Protein AF-D7R9M1-F1 (afdb_monomer_lite)

Sequence (96 aa):
MTSDVNSSMANSTEGETMAVLPPAIDELGTFSGFSLRLQDRANLGMPALLAAQDELMAMAAKNKKFYMVWNEGLPQGDNISLKIDREKLSAFGVKF

Radius of gyration: 21.98 Å; chains: 1; bounding box: 56×36×53 Å

Secondary structure (DSSP, 8-state):
-HHHHHHHHTT-SS------PPPSSGGG-SSSS-------SS---HHHHHHHHHHHHHHHHH-TT------SSPPP---------HHHHHHTT---

Organism: Acinetobacter baumannii (NCBI:txid470)

pLDDT: mean 91.33, std 5.07, range [69.88, 97.12]

Foldseek 3Di:
DQVVVQVVCVPDPPDHDGDFDADPDNPPDGGPDDDDDQDDPPCPDDVVSVVVVVVVVVVQVPDPVHDDDDDDDDDDDDDDDDDDDVVVCVVVVNDD

Structure (mmCIF, N/CA/C/O backbone):
data_AF-D7R9M1-F1
#
_entry.id   AF-D7R9M1-F1
#
loop_
_atom_site.group_PDB
_atom_site.id
_atom_site.type_symbol
_atom_site.label_atom_id
_atom_site.label_alt_id
_atom_site.label_comp_id
_atom_site.label_asym_id
_atom_site.label_entity_id
_atom_site.label_seq_id
_atom_site.pdbx_PDB_ins_code
_atom_site.Cartn_x
_atom_site.Cartn_y
_atom_site.Cartn_z
_atom_site.occupancy
_atom_site.B_iso_or_equiv
_atom_site.auth_seq_id
_atom_site.auth_comp_id
_atom_site.auth_asym_id
_atom_site.auth_atom_id
_atom_site.pdbx_PDB_model_num
ATOM 1 N N . MET A 1 1 ? 21.279 5.848 -13.648 1.00 70.94 1 MET A N 1
ATOM 2 C CA . MET A 1 1 ? 20.354 6.996 -13.501 1.00 70.94 1 MET A CA 1
ATOM 3 C C . MET A 1 1 ? 19.191 6.667 -12.573 1.00 70.94 1 MET A C 1
ATOM 5 O O . MET A 1 1 ? 19.183 7.200 -11.476 1.00 70.94 1 MET A O 1
ATOM 9 N N . THR A 1 2 ? 18.245 5.786 -12.928 1.00 83.56 2 THR A N 1
ATOM 10 C CA . THR A 1 2 ? 17.131 5.426 -12.015 1.00 83.56 2 THR A CA 1
ATOM 11 C C . THR A 1 2 ? 17.609 4.703 -10.751 1.00 83.56 2 THR A C 1
ATOM 13 O O . THR A 1 2 ? 17.162 5.026 -9.657 1.00 83.56 2 THR A O 1
ATOM 16 N N . SER A 1 3 ? 18.589 3.801 -10.875 1.00 81.81 3 SER A N 1
ATOM 17 C CA . SER A 1 3 ? 19.245 3.125 -9.741 1.00 81.81 3 SER A CA 1
ATOM 18 C C . SER A 1 3 ? 19.878 4.094 -8.741 1.00 81.81 3 SER A C 1
ATOM 20 O O . SER A 1 3 ? 19.817 3.873 -7.532 1.00 81.81 3 SER A O 1
ATOM 22 N N . ASP A 1 4 ? 20.480 5.168 -9.247 1.00 87.00 4 ASP A N 1
ATOM 23 C CA . ASP A 1 4 ? 21.216 6.139 -8.437 1.00 87.00 4 ASP A CA 1
ATOM 24 C C . ASP A 1 4 ? 20.234 7.006 -7.649 1.00 87.00 4 ASP A C 1
ATOM 26 O O . ASP A 1 4 ? 20.409 7.180 -6.447 1.00 87.00 4 ASP A O 1
ATOM 30 N N . VAL A 1 5 ? 19.145 7.442 -8.301 1.00 90.81 5 VAL A N 1
ATOM 31 C CA . VAL A 1 5 ? 18.030 8.147 -7.650 1.00 90.81 5 VAL A CA 1
ATOM 32 C C . VAL A 1 5 ? 17.396 7.277 -6.568 1.00 90.81 5 VAL A C 1
ATOM 34 O O . VAL A 1 5 ? 17.212 7.738 -5.444 1.00 90.81 5 VAL A O 1
ATOM 37 N N . ASN A 1 6 ? 17.109 6.008 -6.868 1.00 91.25 6 ASN A N 1
ATOM 38 C CA . ASN A 1 6 ? 16.515 5.097 -5.888 1.00 91.25 6 ASN A CA 1
ATOM 39 C C . ASN A 1 6 ? 17.437 4.903 -4.680 1.00 91.25 6 ASN A C 1
ATOM 41 O O . ASN A 1 6 ? 16.969 4.889 -3.549 1.00 91.25 6 ASN A O 1
ATOM 45 N N . SER A 1 7 ? 18.752 4.833 -4.897 1.00 89.44 7 SER A N 1
ATOM 46 C CA . SER A 1 7 ? 19.727 4.677 -3.814 1.00 89.44 7 SER A CA 1
ATOM 47 C C . SER A 1 7 ? 19.865 5.944 -2.964 1.00 89.44 7 SER A C 1
ATOM 49 O O . SER A 1 7 ? 19.950 5.853 -1.741 1.00 89.44 7 SER A O 1
ATOM 51 N N . SER A 1 8 ? 19.863 7.131 -3.581 1.00 90.50 8 SER A N 1
ATOM 52 C CA . SER A 1 8 ? 19.943 8.398 -2.845 1.00 90.50 8 SER A CA 1
ATOM 53 C C . SER A 1 8 ? 18.665 8.707 -2.065 1.00 90.50 8 SER A C 1
ATOM 55 O O . SER A 1 8 ? 18.738 9.267 -0.975 1.00 90.50 8 SER A O 1
ATOM 57 N N . MET A 1 9 ? 17.502 8.326 -2.605 1.00 91.38 9 MET A N 1
ATOM 58 C CA . MET A 1 9 ? 16.195 8.593 -1.996 1.00 91.38 9 MET A CA 1
ATOM 59 C C . MET A 1 9 ? 15.755 7.515 -0.998 1.00 91.38 9 MET A C 1
ATOM 61 O O . MET A 1 9 ? 14.881 7.785 -0.180 1.00 91.38 9 MET A O 1
ATOM 65 N N . ALA A 1 10 ? 16.380 6.332 -0.999 1.00 87.12 10 ALA A N 1
ATOM 66 C CA . ALA A 1 10 ? 16.052 5.241 -0.073 1.00 87.12 10 ALA A CA 1
ATOM 67 C C . ALA A 1 10 ? 16.255 5.595 1.411 1.00 87.12 10 ALA A C 1
ATOM 69 O O . ALA A 1 10 ? 15.668 4.953 2.275 1.00 87.12 10 ALA A O 1
ATOM 70 N N . ASN A 1 11 ? 17.073 6.609 1.710 1.00 86.06 11 ASN A N 1
ATOM 71 C CA . ASN A 1 11 ? 17.314 7.073 3.079 1.00 86.06 11 ASN A CA 1
ATOM 72 C C . ASN A 1 11 ? 16.334 8.174 3.529 1.00 86.06 11 ASN A C 1
ATOM 74 O O . ASN A 1 11 ? 16.487 8.707 4.628 1.00 86.06 11 ASN A O 1
ATOM 78 N N . SER A 1 12 ? 15.361 8.551 2.691 1.00 83.44 12 SER A N 1
ATOM 79 C CA . SER A 1 12 ? 14.297 9.481 3.078 1.00 83.44 12 SER A CA 1
ATOM 80 C C . SER A 1 12 ? 13.381 8.844 4.124 1.00 83.44 12 SER A C 1
ATOM 82 O O . SER A 1 12 ? 13.019 7.676 4.011 1.00 83.44 12 SER A O 1
ATOM 84 N N . THR A 1 13 ? 12.987 9.609 5.142 1.00 80.25 13 THR A N 1
ATOM 85 C CA . THR A 1 13 ? 12.145 9.121 6.249 1.00 80.25 13 THR A CA 1
ATOM 86 C C . THR A 1 13 ? 10.660 9.426 6.075 1.00 80.25 13 THR A C 1
ATOM 88 O O . THR A 1 13 ? 9.854 8.992 6.890 1.00 80.25 13 THR A O 1
ATOM 91 N N . GLU A 1 14 ? 10.290 10.201 5.056 1.00 87.12 14 GLU A N 1
ATOM 92 C CA . GLU A 1 14 ? 8.914 10.686 4.880 1.00 87.12 14 GLU A CA 1
ATOM 93 C C . GLU A 1 14 ? 8.051 9.766 4.009 1.00 87.12 14 GLU A C 1
ATOM 95 O O . GLU A 1 14 ? 6.826 9.837 4.077 1.00 87.12 14 GLU A O 1
ATOM 100 N N . GLY A 1 15 ? 8.660 8.890 3.205 1.00 86.19 15 GLY A N 1
ATOM 101 C CA . GLY A 1 15 ? 7.902 7.979 2.356 1.00 86.19 15 GLY A CA 1
ATOM 102 C C . GLY A 1 15 ? 8.735 7.205 1.345 1.00 86.19 15 GLY A C 1
ATOM 103 O O . GLY A 1 15 ? 9.958 7.326 1.267 1.00 86.19 15 GLY A O 1
ATOM 104 N N . GLU A 1 16 ? 8.033 6.410 0.545 1.00 88.00 16 GLU A N 1
ATOM 105 C CA . GLU A 1 16 ? 8.618 5.585 -0.506 1.00 88.00 16 GLU A CA 1
ATOM 106 C C . GLU A 1 16 ? 8.788 6.401 -1.793 1.00 88.00 16 GLU A C 1
ATOM 108 O O . GLU A 1 16 ? 7.845 7.013 -2.293 1.00 88.00 16 GLU A O 1
ATOM 113 N N . THR A 1 17 ? 10.004 6.415 -2.343 1.00 90.12 17 THR A N 1
ATOM 114 C CA . THR A 1 17 ? 10.317 7.100 -3.605 1.00 90.12 17 THR A CA 1
ATOM 115 C C . THR A 1 17 ? 10.817 6.097 -4.634 1.00 90.12 17 THR A C 1
ATOM 117 O O . THR A 1 17 ? 11.743 5.336 -4.359 1.00 90.12 17 THR A O 1
ATOM 120 N N . MET A 1 18 ? 10.225 6.133 -5.830 1.00 90.56 18 MET A N 1
ATOM 121 C CA . MET A 1 18 ? 10.505 5.191 -6.910 1.00 90.56 18 MET A CA 1
ATOM 122 C C . MET A 1 18 ? 10.740 5.918 -8.231 1.00 90.56 18 MET A C 1
ATOM 124 O O . MET A 1 18 ? 9.830 6.521 -8.796 1.00 90.56 18 MET A O 1
ATOM 128 N N . ALA A 1 19 ? 11.959 5.822 -8.755 1.00 92.81 19 ALA A N 1
ATOM 129 C CA . ALA A 1 19 ? 12.273 6.170 -10.131 1.00 92.81 19 ALA A CA 1
ATOM 130 C C . ALA A 1 19 ? 12.123 4.928 -11.019 1.00 92.81 19 ALA A C 1
ATOM 132 O O . ALA A 1 19 ? 12.833 3.931 -10.848 1.00 92.81 19 ALA A O 1
ATOM 133 N N . VAL A 1 20 ? 11.218 5.012 -11.994 1.00 92.94 20 VAL A N 1
ATOM 134 C CA . VAL A 1 20 ? 10.892 3.934 -12.937 1.00 92.94 20 VAL A CA 1
ATOM 135 C C . VAL A 1 20 ? 11.170 4.356 -14.379 1.00 92.94 20 VAL A C 1
ATOM 137 O O . VAL A 1 20 ? 11.243 5.543 -14.694 1.00 92.94 20 VAL A O 1
ATOM 140 N N . LEU A 1 21 ? 11.356 3.372 -15.259 1.00 91.62 21 LEU A N 1
ATOM 141 C CA . LEU A 1 21 ? 11.471 3.598 -16.700 1.00 91.62 21 LEU A CA 1
ATOM 142 C C . LEU A 1 21 ? 10.087 3.518 -17.363 1.00 91.62 21 LEU A C 1
ATOM 144 O O . LEU A 1 21 ? 9.239 2.759 -16.881 1.00 91.62 21 LEU A O 1
ATOM 148 N N . PRO A 1 22 ? 9.858 4.246 -18.472 1.00 92.06 22 PRO A N 1
ATOM 149 C CA . PRO A 1 22 ? 8.621 4.129 -19.239 1.00 92.06 22 PRO A CA 1
ATOM 150 C C . PRO A 1 22 ? 8.447 2.709 -19.804 1.00 92.06 22 PRO A C 1
ATOM 152 O O . PRO A 1 22 ? 9.435 1.976 -19.945 1.00 92.06 22 PRO A O 1
ATOM 155 N N . PRO A 1 23 ? 7.207 2.296 -20.116 1.00 92.50 23 PRO A N 1
ATOM 156 C CA . PRO A 1 23 ? 6.943 1.011 -20.756 1.00 92.50 23 PRO A CA 1
ATOM 157 C C . PRO A 1 23 ? 7.555 0.951 -22.165 1.00 92.50 23 PRO A C 1
ATOM 159 O O . PRO A 1 23 ? 7.875 1.967 -22.772 1.00 92.50 23 PRO A O 1
ATOM 162 N N . ALA A 1 24 ? 7.705 -0.262 -22.703 1.00 91.88 24 ALA A N 1
ATOM 163 C CA . ALA A 1 24 ? 8.216 -0.455 -24.065 1.00 91.88 24 ALA A CA 1
ATOM 164 C C . ALA A 1 24 ? 7.198 -0.078 -25.159 1.00 91.88 24 ALA A C 1
ATOM 166 O O . ALA A 1 24 ? 7.590 0.208 -26.287 1.00 91.88 24 ALA A O 1
ATOM 167 N N . ILE A 1 25 ? 5.904 -0.128 -24.831 1.00 91.62 25 ILE A N 1
ATOM 168 C CA . ILE A 1 25 ? 4.785 0.279 -25.685 1.00 91.62 25 ILE A CA 1
ATOM 169 C C . ILE A 1 25 ? 3.943 1.235 -24.845 1.00 91.62 25 ILE A C 1
ATOM 171 O O . ILE A 1 25 ? 3.519 0.854 -23.750 1.00 91.62 25 ILE A O 1
ATOM 175 N N . ASP A 1 26 ? 3.727 2.444 -25.354 1.00 86.25 26 ASP A N 1
ATOM 176 C CA . ASP A 1 26 ? 3.160 3.566 -24.600 1.00 86.25 26 ASP A CA 1
ATOM 177 C C . ASP A 1 26 ? 1.789 3.236 -23.984 1.00 86.25 26 ASP A C 1
ATOM 179 O O . ASP A 1 26 ? 1.517 3.595 -22.842 1.00 86.25 26 ASP A O 1
ATOM 183 N N . GLU A 1 27 ? 0.942 2.477 -24.683 1.00 90.19 27 GLU A N 1
ATOM 184 C CA . GLU A 1 27 ? -0.417 2.159 -24.230 1.00 90.19 27 GLU A CA 1
ATOM 185 C C . GLU A 1 27 ? -0.542 0.873 -23.393 1.00 90.19 27 GLU A C 1
ATOM 187 O O . GLU A 1 27 ? -1.649 0.514 -22.987 1.00 90.19 27 GLU A O 1
ATOM 192 N N . LEU A 1 28 ? 0.553 0.153 -23.116 1.00 89.50 28 LEU A N 1
ATOM 193 C CA . LEU A 1 28 ? 0.499 -1.105 -22.350 1.00 89.50 28 LEU A CA 1
ATOM 194 C C . LEU A 1 28 ? 0.718 -0.941 -20.843 1.00 89.50 28 LEU A C 1
ATOM 196 O O . LEU A 1 28 ? 0.580 -1.914 -20.099 1.00 89.50 28 LEU A O 1
ATOM 200 N N . GLY A 1 29 ? 1.038 0.260 -20.371 1.00 88.69 29 GLY A N 1
ATOM 201 C CA . GLY A 1 29 ? 1.204 0.516 -18.948 1.00 88.69 29 GLY A CA 1
ATOM 202 C C . GLY A 1 29 ? 1.725 1.913 -18.659 1.00 88.69 29 GLY A C 1
ATOM 203 O O . GLY A 1 29 ? 1.858 2.747 -19.543 1.00 88.69 29 GLY A O 1
ATOM 204 N N . THR A 1 30 ? 2.026 2.168 -17.394 1.00 90.25 30 THR A N 1
ATOM 205 C CA . THR A 1 30 ? 2.594 3.442 -16.928 1.00 90.25 30 THR A CA 1
ATOM 206 C C . THR A 1 30 ? 4.094 3.350 -16.654 1.00 90.25 30 THR A C 1
ATOM 208 O O . THR A 1 30 ? 4.779 4.369 -16.653 1.00 90.25 30 THR A O 1
ATOM 211 N N . PHE A 1 31 ? 4.627 2.141 -16.457 1.00 91.25 31 PHE A N 1
ATOM 212 C CA . PHE A 1 31 ? 6.048 1.882 -16.235 1.00 91.25 31 PHE A CA 1
ATOM 213 C C . PHE A 1 31 ? 6.447 0.491 -16.748 1.00 91.25 31 PHE A C 1
ATOM 215 O O . PHE A 1 31 ? 5.607 -0.394 -16.915 1.00 91.25 31 PHE A O 1
ATOM 222 N N . SER A 1 32 ? 7.741 0.291 -16.998 1.00 92.00 32 SER A N 1
ATOM 223 C CA . SER A 1 32 ? 8.302 -1.013 -17.368 1.00 92.00 32 SER A CA 1
ATOM 224 C C . SER A 1 32 ? 8.491 -1.911 -16.143 1.00 92.00 32 SER A C 1
ATOM 226 O O . SER A 1 32 ? 9.107 -1.508 -15.156 1.00 92.00 32 SER A O 1
ATOM 228 N N . GLY A 1 33 ? 7.988 -3.145 -16.214 1.00 92.06 33 GLY A N 1
ATOM 229 C CA . GLY A 1 33 ? 8.040 -4.111 -15.122 1.00 92.06 33 GLY A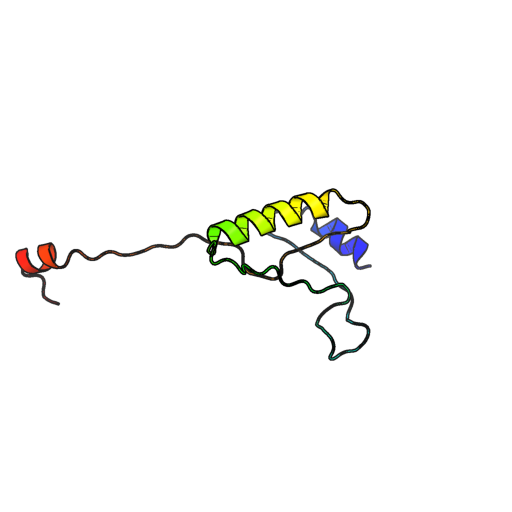 CA 1
ATOM 230 C C . GLY A 1 33 ? 7.016 -5.226 -15.305 1.00 92.06 33 GLY A C 1
ATOM 231 O O . GLY A 1 33 ? 6.789 -5.700 -16.418 1.00 92.06 33 GLY A O 1
ATOM 232 N N . PHE A 1 34 ? 6.389 -5.640 -14.207 1.00 93.88 34 PHE A N 1
ATOM 233 C CA . PHE A 1 34 ? 5.258 -6.562 -14.221 1.00 93.88 34 PHE A CA 1
ATOM 234 C C . PHE A 1 34 ? 4.095 -5.973 -13.425 1.00 93.88 34 PHE A C 1
ATOM 236 O O . PHE A 1 34 ? 4.301 -5.257 -12.447 1.00 93.88 34 PHE A O 1
ATOM 243 N N . SER A 1 35 ? 2.872 -6.326 -13.811 1.00 94.38 35 SER A N 1
ATOM 244 C CA . SER A 1 35 ? 1.665 -5.989 -13.057 1.00 94.38 35 SER A CA 1
ATOM 245 C C . SER A 1 35 ? 1.032 -7.266 -12.527 1.00 94.38 35 SER A C 1
ATOM 247 O O . SER A 1 35 ? 0.782 -8.210 -13.277 1.00 94.38 35 SER A O 1
ATOM 249 N N . LEU A 1 36 ? 0.761 -7.295 -11.224 1.00 95.75 36 LEU A N 1
ATOM 250 C CA . LEU A 1 36 ? 0.105 -8.409 -10.551 1.00 95.75 36 LEU A CA 1
ATOM 251 C C . LEU A 1 36 ? -1.133 -7.899 -9.812 1.00 95.75 36 LEU A C 1
ATOM 253 O O . LEU A 1 36 ? -1.154 -6.787 -9.284 1.00 95.75 36 LEU A O 1
ATOM 257 N N . ARG A 1 37 ? -2.187 -8.717 -9.790 1.00 95.62 37 ARG A N 1
ATOM 258 C CA . ARG A 1 37 ? -3.400 -8.461 -9.009 1.00 95.62 37 ARG A CA 1
ATOM 259 C C . ARG A 1 37 ? -3.586 -9.599 -8.017 1.00 95.62 37 ARG A C 1
ATOM 261 O O . ARG A 1 37 ? -3.951 -10.706 -8.410 1.00 95.62 37 ARG A O 1
ATOM 268 N N . LEU A 1 38 ? -3.316 -9.322 -6.743 1.00 95.62 38 LEU A N 1
ATOM 269 C CA . LEU A 1 38 ? -3.625 -10.238 -5.652 1.00 95.62 38 LEU A CA 1
ATOM 270 C C . LEU A 1 38 ? -5.126 -10.143 -5.361 1.00 95.62 38 LEU A C 1
ATOM 272 O O . LEU A 1 38 ? -5.647 -9.054 -5.132 1.00 95.62 38 LEU A O 1
ATOM 276 N N . GLN A 1 39 ? -5.829 -11.270 -5.441 1.00 96.38 39 GLN A N 1
ATOM 277 C CA . GLN A 1 39 ? -7.287 -11.325 -5.343 1.00 96.38 39 GLN A CA 1
ATOM 278 C C . GLN A 1 39 ? -7.703 -12.365 -4.312 1.00 96.38 39 GLN A C 1
ATOM 280 O O . GLN A 1 39 ? -7.261 -13.512 -4.375 1.00 96.38 39 GLN A O 1
ATOM 285 N N . ASP A 1 40 ? -8.618 -11.985 -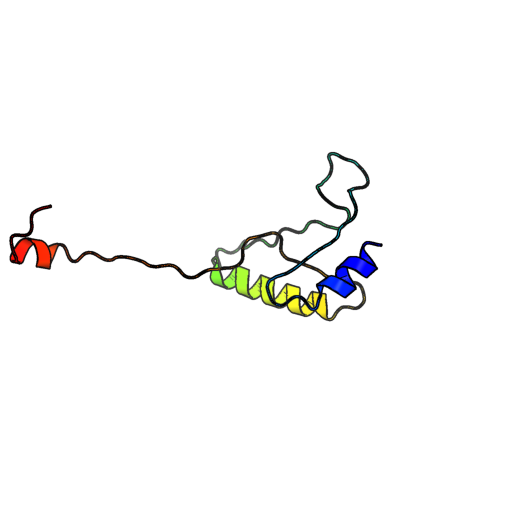3.426 1.00 96.31 40 ASP A N 1
ATOM 286 C CA . ASP A 1 40 ? -9.375 -12.941 -2.627 1.00 96.31 40 ASP A CA 1
ATOM 287 C C . ASP A 1 40 ? -10.472 -13.579 -3.495 1.00 96.31 40 ASP A C 1
ATOM 289 O O . ASP A 1 40 ? -11.276 -12.884 -4.117 1.00 96.31 40 ASP A O 1
ATOM 293 N N . ARG A 1 41 ? -10.485 -14.914 -3.559 1.00 97.12 41 ARG A N 1
ATOM 294 C CA . ARG A 1 41 ? -11.466 -15.710 -4.321 1.00 97.12 41 ARG A CA 1
ATOM 295 C C . ARG A 1 41 ? -12.338 -16.604 -3.439 1.00 97.12 41 ARG A C 1
ATOM 297 O O . ARG A 1 41 ? -13.136 -17.372 -3.969 1.00 97.12 41 ARG A O 1
ATOM 304 N N . ALA A 1 42 ? -12.178 -16.526 -2.120 1.00 97.06 42 ALA A N 1
ATOM 305 C CA . ALA A 1 42 ? -12.856 -17.388 -1.156 1.00 97.06 42 ALA A CA 1
ATOM 306 C C . ALA A 1 42 ? -13.633 -16.599 -0.086 1.00 97.06 42 ALA A C 1
ATOM 308 O O . ALA A 1 42 ? -14.094 -17.195 0.884 1.00 97.06 42 ALA A O 1
ATOM 309 N N . ASN A 1 43 ? -13.824 -15.288 -0.279 1.00 95.38 43 ASN A N 1
ATOM 310 C CA . ASN A 1 43 ? -14.515 -14.391 0.657 1.00 95.38 43 ASN A CA 1
ATOM 311 C C . ASN A 1 43 ? -13.873 -14.371 2.057 1.00 95.38 43 ASN A C 1
ATOM 313 O O . ASN A 1 43 ? -14.567 -14.348 3.072 1.00 95.38 43 ASN A O 1
ATOM 317 N N . LEU A 1 44 ? -12.542 -14.380 2.111 1.00 96.81 44 LEU A N 1
ATOM 318 C CA . LEU A 1 44 ? -11.747 -14.251 3.335 1.00 96.81 44 LEU A CA 1
ATOM 319 C C . LEU A 1 44 ? -11.781 -12.824 3.907 1.00 96.81 44 LEU A C 1
ATOM 321 O O . LEU A 1 44 ? -11.557 -12.625 5.101 1.00 96.81 44 LEU A O 1
ATOM 325 N N . GLY A 1 45 ? -12.092 -11.834 3.068 1.00 96.00 45 GLY A N 1
ATOM 326 C CA . GLY A 1 45 ? -12.265 -10.440 3.460 1.00 96.00 45 GLY A CA 1
ATOM 327 C C . GLY A 1 45 ? -10.978 -9.613 3.403 1.00 96.00 45 GLY A C 1
ATOM 328 O O . GLY A 1 45 ? -9.866 -10.121 3.259 1.00 96.00 45 GLY A O 1
ATOM 329 N N . MET A 1 46 ? -11.140 -8.291 3.526 1.00 93.56 46 MET A N 1
ATOM 330 C CA . MET A 1 46 ? -10.053 -7.322 3.335 1.00 93.56 46 MET A CA 1
ATOM 331 C C . MET A 1 46 ? -8.861 -7.501 4.298 1.00 93.56 46 MET A C 1
ATOM 333 O O . MET A 1 46 ? -7.729 -7.458 3.823 1.00 93.56 46 MET A O 1
ATOM 337 N N . PRO A 1 47 ? -9.049 -7.744 5.614 1.00 94.31 47 PRO A N 1
ATOM 338 C CA . PRO A 1 47 ? -7.913 -7.898 6.528 1.00 94.31 47 PRO A CA 1
ATOM 339 C C . PRO A 1 47 ? -7.020 -9.097 6.183 1.00 94.31 47 PRO A C 1
ATOM 341 O O . PRO A 1 47 ? -5.799 -9.000 6.264 1.00 94.31 47 PRO A O 1
ATOM 344 N N . ALA A 1 48 ? -7.621 -10.212 5.754 1.00 96.12 48 ALA A N 1
ATOM 345 C CA . ALA A 1 48 ? -6.881 -11.406 5.356 1.00 96.12 48 ALA A CA 1
ATOM 346 C C . ALA A 1 48 ? -6.103 -11.184 4.050 1.00 96.12 48 ALA A C 1
ATOM 348 O O . ALA A 1 48 ? -4.957 -11.615 3.931 1.00 96.12 48 ALA A O 1
ATOM 349 N N . LEU A 1 49 ? -6.705 -10.476 3.089 1.00 95.88 49 LEU A N 1
ATOM 350 C CA . LEU A 1 49 ? -6.050 -10.126 1.829 1.00 95.88 49 LEU A CA 1
ATOM 351 C C . LEU A 1 49 ? -4.821 -9.229 2.046 1.00 95.88 49 LEU A C 1
ATOM 353 O O . LEU A 1 49 ? -3.793 -9.445 1.409 1.00 95.88 49 LEU A O 1
ATOM 357 N N . LEU A 1 50 ? -4.913 -8.260 2.958 1.00 94.31 50 LEU A N 1
ATOM 358 C CA . LEU A 1 50 ? -3.798 -7.370 3.293 1.00 94.31 50 LEU A CA 1
ATOM 359 C C . LEU A 1 50 ? -2.668 -8.110 4.014 1.00 94.31 50 LEU A C 1
ATOM 361 O O . LEU A 1 50 ? -1.512 -7.969 3.635 1.00 94.31 50 LEU A O 1
ATOM 365 N N . ALA A 1 51 ? -2.992 -8.992 4.962 1.00 95.12 51 ALA A N 1
ATOM 366 C CA . ALA A 1 51 ? -1.977 -9.828 5.604 1.00 95.12 51 ALA A CA 1
ATOM 367 C C . ALA A 1 51 ? -1.232 -10.723 4.591 1.00 95.12 51 ALA A C 1
ATOM 369 O O . ALA A 1 51 ? -0.013 -10.875 4.666 1.00 95.12 51 ALA A O 1
ATOM 370 N N . ALA A 1 52 ? -1.948 -11.278 3.605 1.00 96.50 52 ALA A N 1
ATOM 371 C CA . ALA A 1 52 ? -1.342 -12.059 2.525 1.00 96.50 52 ALA A CA 1
ATOM 372 C C . ALA A 1 52 ? -0.467 -11.201 1.590 1.00 96.50 52 ALA A C 1
ATOM 374 O O . ALA A 1 52 ? 0.547 -11.680 1.077 1.00 96.50 52 ALA A O 1
ATOM 375 N N . GLN A 1 53 ? -0.838 -9.936 1.368 1.00 95.12 53 GLN A N 1
ATOM 376 C CA . GLN A 1 53 ? -0.005 -8.980 0.642 1.00 95.12 53 GLN A CA 1
ATOM 377 C C . GLN A 1 53 ? 1.311 -8.728 1.383 1.00 95.12 53 GLN A C 1
ATOM 379 O O . GLN A 1 53 ? 2.370 -8.831 0.764 1.00 95.12 53 GLN A O 1
ATOM 384 N N . ASP A 1 54 ? 1.264 -8.462 2.688 1.00 94.88 54 ASP A N 1
ATOM 385 C CA . ASP A 1 54 ? 2.461 -8.211 3.498 1.00 94.88 54 ASP A CA 1
ATOM 386 C C . ASP A 1 54 ? 3.414 -9.416 3.491 1.00 94.88 54 ASP A C 1
ATOM 388 O O . ASP A 1 54 ? 4.630 -9.264 3.335 1.00 94.88 54 ASP A O 1
ATOM 392 N N . GLU A 1 55 ? 2.867 -10.632 3.578 1.00 96.19 55 GLU A N 1
ATOM 393 C CA . GLU A 1 55 ? 3.643 -11.8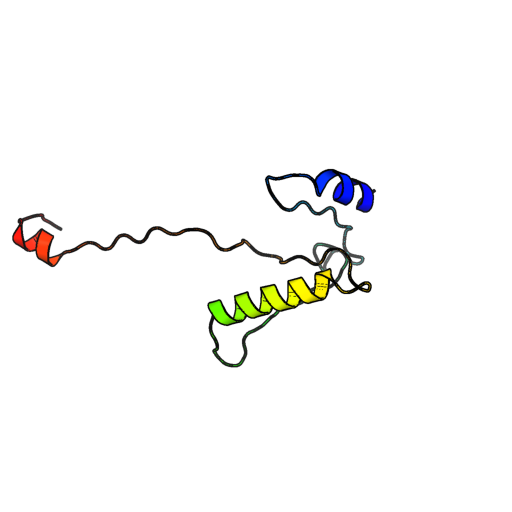69 3.467 1.00 96.19 55 GLU A CA 1
ATOM 394 C C . GLU A 1 55 ? 4.330 -11.989 2.096 1.00 96.19 55 GLU A C 1
ATOM 396 O O . GLU A 1 55 ? 5.541 -12.234 2.020 1.00 96.19 55 GLU A O 1
ATOM 401 N N . LEU A 1 56 ? 3.589 -11.762 1.006 1.00 95.81 56 LEU A N 1
ATOM 402 C CA . LEU A 1 56 ? 4.127 -11.797 -0.355 1.00 95.81 56 LEU A CA 1
ATOM 403 C C . LEU A 1 56 ? 5.252 -10.769 -0.542 1.00 95.81 56 LEU A C 1
ATOM 405 O O . LEU A 1 56 ? 6.296 -11.090 -1.118 1.00 95.81 56 LEU A O 1
ATOM 409 N N . MET A 1 57 ? 5.065 -9.555 -0.028 1.00 95.00 57 MET A N 1
ATOM 410 C CA . MET A 1 57 ? 6.049 -8.476 -0.093 1.00 95.00 57 MET A CA 1
ATOM 411 C C . MET A 1 57 ? 7.322 -8.827 0.684 1.00 95.00 57 MET A C 1
ATOM 413 O O . MET A 1 57 ? 8.432 -8.666 0.168 1.00 95.00 57 MET A O 1
ATOM 417 N N . ALA A 1 58 ? 7.185 -9.404 1.881 1.00 95.94 58 ALA A N 1
ATOM 418 C CA . ALA A 1 58 ? 8.317 -9.863 2.681 1.00 95.94 58 ALA A CA 1
ATOM 419 C C . ALA A 1 58 ? 9.104 -10.999 2.001 1.00 95.94 58 ALA A C 1
ATOM 421 O O . ALA A 1 58 ? 10.334 -11.060 2.105 1.00 95.94 58 ALA A O 1
ATOM 422 N N . MET A 1 59 ? 8.421 -11.904 1.291 1.00 96.25 59 MET A N 1
ATOM 423 C CA . MET A 1 59 ? 9.069 -12.950 0.493 1.00 96.25 59 MET A CA 1
ATOM 424 C C . MET A 1 59 ? 9.779 -12.373 -0.735 1.00 96.25 59 MET A C 1
ATOM 426 O O . MET A 1 59 ? 10.916 -12.757 -1.025 1.00 96.25 59 MET A O 1
ATOM 430 N N . ALA A 1 60 ? 9.140 -11.435 -1.437 1.00 95.81 60 ALA A N 1
ATOM 431 C CA . ALA A 1 60 ? 9.708 -10.781 -2.609 1.00 95.81 60 ALA A CA 1
ATOM 432 C C . ALA A 1 60 ? 10.988 -10.006 -2.264 1.00 95.81 60 ALA A C 1
ATOM 434 O O . ALA A 1 60 ? 11.981 -10.133 -2.977 1.00 95.81 60 ALA A O 1
ATOM 435 N N . ALA A 1 61 ? 11.006 -9.303 -1.127 1.00 94.56 61 ALA A N 1
ATOM 436 C CA . ALA A 1 61 ? 12.161 -8.538 -0.654 1.00 94.56 61 ALA A CA 1
ATOM 437 C C . ALA A 1 61 ? 13.418 -9.397 -0.408 1.00 94.56 61 ALA A C 1
ATOM 439 O O . ALA A 1 61 ? 14.541 -8.921 -0.552 1.00 94.56 61 ALA A O 1
ATOM 440 N N . LYS A 1 62 ? 13.251 -10.676 -0.046 1.00 95.38 62 LYS A N 1
ATOM 441 C CA . LYS A 1 62 ? 14.368 -11.603 0.224 1.00 95.38 62 LYS A CA 1
ATOM 442 C C . LYS A 1 62 ? 14.875 -12.317 -1.029 1.00 95.38 62 LYS A C 1
ATOM 444 O O . LYS A 1 62 ? 15.949 -12.923 -1.009 1.00 95.38 62 LYS A O 1
ATOM 449 N N . ASN A 1 63 ? 14.099 -12.312 -2.108 1.00 95.69 63 ASN A N 1
ATOM 450 C CA . ASN A 1 63 ? 14.407 -13.083 -3.300 1.00 95.69 63 ASN A CA 1
ATOM 451 C C . ASN A 1 63 ? 15.343 -12.300 -4.228 1.00 95.69 63 ASN A C 1
ATOM 453 O O . ASN A 1 63 ? 14.972 -11.270 -4.777 1.00 95.69 63 ASN A O 1
ATOM 457 N N . LYS A 1 64 ? 16.534 -12.851 -4.489 1.00 94.88 64 LYS A N 1
ATOM 458 C CA . LYS A 1 64 ? 17.556 -12.237 -5.358 1.00 94.88 64 LYS A CA 1
ATOM 459 C C . LYS A 1 64 ? 17.127 -12.047 -6.819 1.00 94.88 64 LYS A C 1
ATOM 461 O O . LYS A 1 64 ? 17.839 -11.389 -7.568 1.00 94.88 64 LYS A O 1
ATOM 466 N N . LYS A 1 65 ? 16.023 -12.667 -7.250 1.00 96.00 65 LYS A N 1
ATOM 467 C CA . LYS A 1 65 ? 15.461 -12.487 -8.599 1.00 96.00 65 LYS A CA 1
ATOM 468 C C . LYS A 1 65 ? 14.625 -11.217 -8.729 1.00 96.00 65 LYS A C 1
ATOM 470 O O . LYS A 1 65 ? 14.349 -10.805 -9.850 1.00 96.00 65 LYS A O 1
ATOM 475 N N . PHE A 1 66 ? 14.198 -10.638 -7.611 1.00 94.00 66 PHE A N 1
ATOM 476 C CA . PHE A 1 66 ? 13.418 -9.415 -7.599 1.00 94.00 66 PHE A CA 1
ATOM 477 C C . PHE A 1 66 ? 14.275 -8.248 -7.132 1.00 94.00 66 PHE A C 1
ATOM 479 O O . PHE A 1 66 ? 15.219 -8.400 -6.359 1.00 94.00 66 PHE A O 1
ATOM 486 N N . TYR A 1 67 ? 13.921 -7.068 -7.618 1.00 91.38 67 TYR A N 1
ATOM 487 C CA . TYR A 1 67 ? 14.503 -5.813 -7.189 1.00 91.38 67 TYR A CA 1
ATOM 488 C C . TYR A 1 67 ? 13.357 -4.853 -6.909 1.00 91.38 67 TYR A C 1
ATOM 490 O O . TYR A 1 67 ? 12.580 -4.562 -7.813 1.00 91.38 67 TYR A O 1
ATOM 498 N N . MET A 1 68 ? 13.263 -4.410 -5.653 1.00 87.81 68 MET A N 1
ATOM 499 C CA . MET A 1 68 ? 12.379 -3.326 -5.223 1.00 87.81 68 MET A CA 1
ATOM 500 C C . MET A 1 68 ? 10.916 -3.532 -5.663 1.00 87.81 68 MET A C 1
ATOM 502 O O . MET A 1 68 ? 10.386 -2.743 -6.427 1.00 87.81 68 MET A O 1
ATOM 506 N N . VAL A 1 69 ? 10.267 -4.616 -5.220 1.00 93.56 69 VAL A N 1
ATOM 507 C CA . VAL A 1 69 ? 8.820 -4.823 -5.441 1.00 93.56 69 VAL A CA 1
ATOM 508 C C . VAL A 1 69 ? 8.041 -3.885 -4.519 1.00 93.56 69 VAL A C 1
ATOM 510 O O . VAL A 1 69 ? 8.394 -3.774 -3.347 1.00 93.56 69 VAL A O 1
ATOM 513 N N . TRP A 1 70 ? 6.995 -3.234 -5.032 1.00 92.00 70 TRP A N 1
ATOM 514 C CA . TRP A 1 70 ? 6.148 -2.292 -4.290 1.00 92.00 70 TRP A CA 1
ATOM 515 C C . TRP A 1 70 ? 4.662 -2.570 -4.527 1.00 92.00 70 TRP A C 1
ATOM 517 O O . TRP A 1 70 ? 4.285 -3.253 -5.483 1.00 92.00 70 TRP A O 1
ATOM 527 N N . ASN A 1 71 ? 3.819 -2.031 -3.646 1.00 93.31 71 ASN A N 1
ATOM 528 C CA . ASN A 1 71 ? 2.374 -2.031 -3.824 1.00 93.31 71 ASN A CA 1
ATOM 529 C C . ASN A 1 71 ? 1.915 -0.749 -4.533 1.00 93.31 71 ASN A C 1
ATOM 531 O O . ASN A 1 71 ? 2.289 0.354 -4.144 1.00 93.31 71 ASN A O 1
ATOM 535 N N . GLU A 1 72 ? 1.040 -0.891 -5.526 1.00 90.56 72 GLU A N 1
ATOM 536 C CA . GLU A 1 72 ? 0.329 0.235 -6.127 1.00 90.56 72 GLU A CA 1
ATOM 537 C C . GLU A 1 72 ? -0.965 0.499 -5.347 1.00 90.56 72 GLU A C 1
ATOM 539 O O . GLU A 1 72 ? -2.008 -0.100 -5.613 1.00 90.56 72 GLU A O 1
ATOM 544 N N . GLY A 1 73 ? -0.911 1.391 -4.363 1.00 86.94 73 GLY A N 1
ATOM 545 C CA . GLY A 1 73 ? -2.087 1.764 -3.586 1.00 86.94 73 GLY A CA 1
ATOM 546 C C . GLY A 1 73 ? -1.746 2.654 -2.404 1.00 86.94 73 GLY A C 1
ATOM 547 O O . GLY A 1 73 ? -0.586 2.780 -2.019 1.00 86.94 73 GLY A O 1
ATOM 548 N N . LEU A 1 74 ? -2.773 3.273 -1.823 1.00 87.75 74 LEU A N 1
ATOM 549 C CA . LEU A 1 74 ? -2.609 4.013 -0.577 1.00 87.75 74 LEU A CA 1
ATOM 550 C C . LEU A 1 74 ? -2.558 3.026 0.599 1.00 87.75 74 LEU A C 1
ATOM 552 O O . LEU A 1 74 ? -3.373 2.098 0.635 1.00 87.75 74 LEU A O 1
ATOM 556 N N . PRO A 1 75 ? -1.636 3.214 1.559 1.00 86.00 75 PRO A N 1
ATOM 557 C CA . PRO A 1 75 ? -1.620 2.418 2.777 1.00 86.00 75 PRO A CA 1
ATOM 558 C C . PRO A 1 75 ? -2.879 2.679 3.612 1.00 86.00 75 PRO A C 1
ATOM 560 O O . PRO A 1 75 ? -3.582 3.678 3.428 1.00 86.00 75 PRO A O 1
ATOM 563 N N . GLN A 1 76 ? -3.164 1.780 4.556 1.00 86.50 76 GLN A N 1
ATOM 564 C CA . GLN A 1 76 ? -4.211 2.038 5.541 1.00 86.50 76 GLN A CA 1
ATOM 565 C C . GLN A 1 76 ? -3.864 3.270 6.383 1.00 86.50 76 GLN A C 1
ATOM 567 O O . GLN A 1 76 ? -2.705 3.502 6.720 1.00 86.50 76 GLN A O 1
ATOM 572 N N . GLY A 1 77 ? -4.894 4.037 6.733 1.00 89.50 77 GLY A N 1
ATOM 573 C CA . GLY A 1 77 ? -4.787 5.202 7.599 1.00 89.50 77 GLY A CA 1
ATOM 574 C C . GLY A 1 77 ? -5.837 5.176 8.702 1.00 89.50 77 GLY A C 1
ATOM 575 O O . GLY A 1 77 ? -6.819 4.427 8.639 1.00 89.50 77 GLY A O 1
ATOM 576 N N . ASP A 1 78 ? -5.624 6.018 9.707 1.00 92.88 78 ASP A N 1
ATOM 577 C CA . ASP A 1 78 ? -6.529 6.140 10.841 1.00 92.88 78 ASP A CA 1
ATOM 578 C C . ASP A 1 78 ? -7.845 6.813 10.445 1.00 92.88 78 ASP A C 1
ATOM 580 O O . ASP A 1 78 ? -7.884 7.761 9.661 1.00 92.88 78 ASP A O 1
ATOM 584 N N . ASN A 1 79 ? -8.939 6.332 11.034 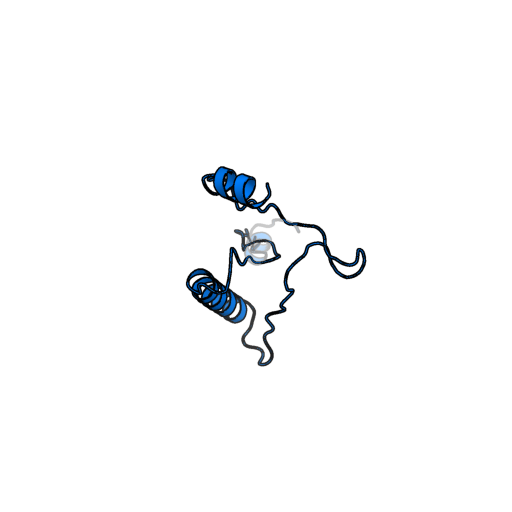1.00 92.00 79 ASN A N 1
ATOM 585 C CA . ASN A 1 79 ? -10.280 6.855 10.804 1.00 92.00 79 ASN A CA 1
ATOM 586 C C . ASN A 1 79 ? -10.949 7.231 12.126 1.00 92.00 79 ASN A C 1
ATOM 588 O O . ASN A 1 79 ? -10.764 6.567 13.146 1.00 92.00 79 ASN A O 1
ATOM 592 N N . ILE A 1 80 ? -11.796 8.261 12.089 1.00 94.94 80 ILE A N 1
ATOM 593 C CA . ILE A 1 80 ? -12.620 8.675 13.228 1.00 94.94 80 ILE A CA 1
ATOM 594 C C . ILE A 1 80 ? -14.086 8.416 12.889 1.00 94.94 80 ILE A C 1
ATOM 596 O O . ILE A 1 80 ? -14.627 8.985 11.943 1.00 94.94 80 ILE A O 1
ATOM 600 N N . SER A 1 81 ? -14.743 7.574 13.689 1.00 95.06 81 SER A N 1
ATOM 601 C CA . SER A 1 81 ? -16.174 7.291 13.567 1.00 95.06 81 SER A CA 1
ATOM 602 C C . SER A 1 81 ? -16.951 7.973 14.687 1.00 95.06 81 SER A C 1
ATOM 604 O O . SER A 1 81 ? -16.772 7.655 15.864 1.00 95.06 81 SER A O 1
ATOM 606 N N . LEU A 1 82 ? -17.861 8.877 14.323 1.00 94.94 82 LEU A N 1
ATOM 607 C CA . LEU A 1 82 ? -18.743 9.548 15.272 1.00 94.94 82 LEU A CA 1
ATOM 608 C C . LEU A 1 82 ? -20.033 8.742 15.435 1.00 94.94 82 LEU A C 1
ATOM 610 O O . LEU A 1 82 ? -20.796 8.562 14.487 1.00 94.94 82 LEU A O 1
ATOM 614 N N . LYS A 1 83 ? -20.300 8.285 16.660 1.00 94.88 83 LYS A N 1
ATOM 615 C CA . LYS A 1 83 ? -21.546 7.603 17.021 1.00 94.88 83 LYS A CA 1
ATOM 616 C C . LYS A 1 83 ? -22.385 8.521 17.905 1.00 94.88 83 LYS A C 1
ATOM 618 O O . LYS A 1 83 ? -22.053 8.746 19.065 1.00 94.88 83 LYS A O 1
ATOM 623 N N . ILE A 1 84 ? -23.470 9.049 17.342 1.00 92.94 84 ILE A N 1
ATOM 624 C CA . ILE A 1 84 ? -24.386 9.957 18.041 1.00 92.94 84 ILE A CA 1
ATOM 625 C C . ILE A 1 84 ? -25.418 9.140 18.824 1.00 92.94 84 ILE A C 1
ATOM 627 O O . ILE A 1 84 ? -26.153 8.341 18.243 1.00 92.94 84 ILE A O 1
ATOM 631 N N . ASP A 1 85 ? -25.502 9.377 20.130 1.00 93.69 85 ASP A N 1
ATOM 632 C CA . ASP A 1 85 ? -26.531 8.805 20.999 1.00 93.69 85 ASP A CA 1
ATOM 633 C C . ASP A 1 85 ? -27.829 9.621 20.898 1.00 93.69 85 ASP A C 1
ATOM 635 O O . ASP A 1 85 ? -28.012 10.642 21.563 1.00 93.69 85 ASP A O 1
ATOM 639 N N . ARG A 1 86 ? -28.727 9.183 20.013 1.00 92.06 86 ARG A N 1
ATOM 640 C CA . ARG A 1 86 ? -29.992 9.881 19.745 1.00 92.06 86 ARG A CA 1
ATOM 641 C C . ARG A 1 86 ? -31.008 9.735 20.877 1.00 92.06 86 ARG A C 1
ATOM 643 O O . ARG A 1 86 ? -31.795 10.652 21.091 1.00 92.06 86 ARG A O 1
ATOM 650 N N . GLU A 1 87 ? -30.976 8.625 21.611 1.00 91.81 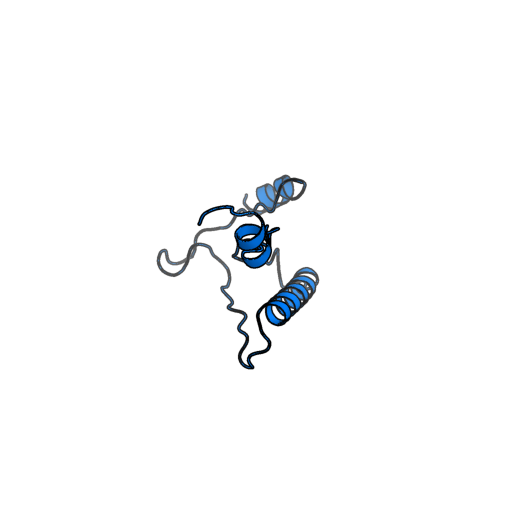87 GLU A N 1
ATOM 651 C CA . GLU A 1 87 ? -31.889 8.375 22.733 1.00 91.81 87 GLU A CA 1
ATOM 652 C C . GLU A 1 87 ? -31.616 9.366 23.865 1.00 91.81 87 GLU A C 1
ATOM 654 O O . GLU A 1 87 ? -32.526 10.043 24.351 1.00 91.81 87 GLU A O 1
ATOM 659 N N . LYS A 1 88 ? -30.335 9.545 24.202 1.00 89.56 88 LYS A N 1
ATOM 660 C CA . LYS A 1 88 ? -29.893 10.538 25.180 1.00 89.56 88 LYS A CA 1
ATOM 661 C C . LYS A 1 88 ? -30.219 11.965 24.741 1.00 89.56 88 LYS A C 1
ATOM 663 O O . LYS A 1 88 ? -30.690 12.757 25.555 1.00 89.56 88 LYS A O 1
ATOM 668 N N . LEU A 1 89 ? -30.014 12.299 23.464 1.00 92.44 89 LEU A N 1
ATOM 669 C CA . LEU A 1 89 ? -30.357 13.624 22.930 1.00 92.44 89 LEU A CA 1
ATOM 670 C C . LEU A 1 89 ? -31.858 13.918 23.044 1.00 92.44 89 LEU A C 1
ATOM 672 O O . LEU A 1 89 ? -32.229 15.004 23.488 1.00 92.44 89 LEU A O 1
ATOM 676 N N . SER A 1 90 ? -32.710 12.936 22.731 1.00 88.62 90 SER A N 1
ATOM 677 C CA . SER A 1 90 ? -34.163 13.066 22.876 1.00 88.62 90 SER A CA 1
ATOM 678 C C . SER A 1 90 ? -34.576 13.282 24.333 1.00 88.62 90 SER A C 1
ATOM 680 O O . SER A 1 90 ? -35.447 14.107 24.603 1.00 88.62 90 SER A O 1
ATOM 682 N N . ALA A 1 91 ? -33.950 12.572 25.277 1.00 91.12 91 ALA A N 1
ATOM 683 C CA . 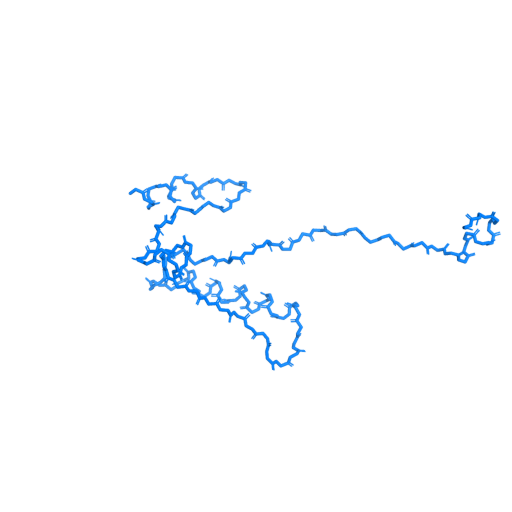ALA A 1 91 ? -34.236 12.709 26.706 1.00 91.12 91 ALA A CA 1
ATOM 684 C C . ALA A 1 91 ? -33.835 14.086 27.267 1.00 91.12 91 ALA A C 1
ATOM 686 O O . ALA A 1 91 ? -34.505 14.608 28.154 1.00 91.12 91 ALA A O 1
ATOM 687 N N . PHE A 1 92 ? -32.779 14.702 26.726 1.00 90.75 92 PHE A N 1
ATOM 688 C CA . PHE A 1 92 ? -32.350 16.055 27.095 1.00 90.75 92 PHE A CA 1
ATOM 689 C C . PHE A 1 92 ? -33.052 17.172 26.308 1.00 90.75 92 PHE A C 1
ATOM 691 O O . PHE A 1 92 ? -32.681 18.337 26.443 1.00 90.75 92 PHE A O 1
ATOM 698 N N . GLY A 1 93 ? -34.060 16.847 25.490 1.00 89.62 93 GLY A N 1
ATOM 699 C CA . GLY A 1 93 ? -34.798 17.831 24.695 1.00 89.62 93 GLY A CA 1
ATOM 700 C C . GLY A 1 93 ? -33.969 18.474 23.579 1.00 89.62 93 GLY A C 1
ATOM 701 O O . GLY A 1 93 ? -34.349 19.526 23.062 1.00 89.62 93 GLY A O 1
ATOM 702 N N . VAL A 1 94 ? -32.839 17.867 23.199 1.00 87.25 94 VAL A N 1
ATOM 703 C CA . VAL A 1 94 ? -32.018 18.344 22.084 1.00 87.25 94 VAL A CA 1
ATOM 704 C C . VAL A 1 94 ? -32.709 17.952 20.785 1.00 87.25 94 VAL A C 1
ATOM 706 O O . VAL A 1 94 ? -32.875 16.770 20.485 1.00 87.25 94 VAL A O 1
ATOM 709 N N . LYS A 1 95 ? -33.132 18.963 20.025 1.00 74.75 95 LYS A N 1
ATOM 710 C CA . LYS A 1 95 ? -33.843 18.778 18.762 1.00 74.75 95 LYS A CA 1
ATOM 711 C C . LYS A 1 95 ? -32.906 18.247 17.674 1.00 74.75 95 LYS A C 1
ATOM 713 O O . LYS A 1 95 ? -31.753 18.668 17.581 1.00 74.75 95 LYS A O 1
ATOM 718 N N . PHE A 1 96 ? -33.450 17.363 16.847 1.00 69.88 96 PHE A N 1
ATOM 719 C CA . PHE A 1 96 ? -32.874 16.867 15.599 1.00 69.88 96 PHE A CA 1
ATOM 720 C C . PHE A 1 96 ? -33.730 17.335 14.421 1.00 69.88 96 PHE A C 1
ATOM 722 O O . PHE A 1 96 ? -34.967 17.459 14.601 1.00 69.88 96 PHE A O 1
#

InterPro domains:
  IPR001036 Acriflavin resistance protein [PF00873] (4-95)